Protein AF-A0A967V4C8-F1 (afdb_monomer_lite)

Radius of gyration: 11.61 Å; chains: 1; bounding box: 40×18×23 Å

pLDDT: mean 86.68, std 14.19, range [45.03, 96.31]

Foldseek 3Di:
DPPDPVDQQEAEQDDPDQVSQLVVQLVCLVVVRNAYEGEDQDPVSVVVCVVSVHHYDDDD

Secondary structure (DSSP, 8-state):
----GGG--EEEE--SSHHHHHHHHHHHHHTT-SEEEEE---HHHHHHHHHTTPEEE---

Structure (mmCIF, N/CA/C/O backbone):
data_AF-A0A967V4C8-F1
#
_entry.id   AF-A0A967V4C8-F1
#
loop_
_atom_site.group_PDB
_atom_site.id
_atom_site.type_symbol
_atom_site.label_atom_id
_atom_site.label_alt_id
_atom_site.label_comp_id
_atom_site.label_asym_id
_atom_site.label_entity_id
_atom_site.label_seq_id
_atom_site.pdbx_PDB_ins_code
_atom_site.Cartn_x
_atom_site.Cartn_y
_atom_site.Cartn_z
_atom_site.occupancy
_atom_site.B_iso_or_equiv
_atom_site.auth_seq_id
_atom_site.auth_comp_id
_atom_site.auth_asym_id
_atom_site.auth_atom_id
_atom_site.pdbx_PDB_model_num
ATOM 1 N N . GLY A 1 1 ? -28.253 3.477 -4.219 1.00 45.03 1 GLY A N 1
ATOM 2 C CA . GLY A 1 1 ? -27.553 3.040 -3.003 1.00 45.03 1 GLY A CA 1
ATOM 3 C C . GLY A 1 1 ? -26.164 3.607 -3.069 1.00 45.03 1 GLY A C 1
ATOM 4 O O . GLY A 1 1 ? -25.429 3.239 -3.972 1.00 45.03 1 GLY A O 1
ATOM 5 N N . GLN A 1 2 ? -25.860 4.578 -2.217 1.00 48.53 2 GLN A N 1
ATOM 6 C CA . GLN A 1 2 ? -24.505 5.093 -2.068 1.00 48.53 2 GLN A CA 1
ATOM 7 C C . GLN A 1 2 ? -23.727 3.994 -1.339 1.00 48.53 2 GLN A C 1
ATOM 9 O O . GLN A 1 2 ? -24.156 3.569 -0.268 1.00 48.53 2 GLN A O 1
ATOM 14 N N . VAL A 1 3 ? -22.688 3.440 -1.965 1.00 53.16 3 VAL A N 1
ATOM 15 C CA . VAL A 1 3 ? -21.808 2.473 -1.298 1.00 53.16 3 VAL A CA 1
ATOM 16 C C . VAL A 1 3 ? -21.126 3.252 -0.179 1.00 53.16 3 VAL A C 1
ATOM 18 O O . VAL A 1 3 ? -20.361 4.174 -0.454 1.00 53.16 3 VAL A O 1
ATOM 21 N N . GLY A 1 4 ? -21.538 2.982 1.059 1.00 51.00 4 GLY A N 1
ATOM 22 C CA . GLY A 1 4 ? -21.079 3.701 2.238 1.00 51.00 4 GLY A CA 1
ATOM 23 C C . GLY A 1 4 ? -19.576 3.530 2.391 1.00 51.00 4 GLY A C 1
ATOM 24 O O . GLY A 1 4 ? -19.078 2.409 2.437 1.00 51.00 4 GLY A O 1
ATOM 25 N N . LEU A 1 5 ? -18.868 4.654 2.465 1.00 54.69 5 LEU A N 1
ATOM 26 C CA . LEU A 1 5 ? -17.452 4.696 2.825 1.00 54.69 5 LEU A CA 1
ATOM 27 C C . LEU A 1 5 ? -17.224 4.180 4.261 1.00 54.69 5 LEU A C 1
ATOM 29 O O . LEU A 1 5 ? -16.105 3.832 4.609 1.00 54.69 5 LEU A O 1
ATOM 33 N N . ASP A 1 6 ? -18.292 4.078 5.059 1.00 57.16 6 ASP A N 1
ATOM 34 C CA . ASP A 1 6 ? -18.306 3.597 6.444 1.00 57.16 6 ASP A CA 1
ATOM 35 C C . ASP A 1 6 ? -17.927 2.119 6.634 1.00 57.16 6 ASP A C 1
ATOM 37 O O . ASP A 1 6 ? -17.787 1.681 7.770 1.00 57.16 6 ASP A O 1
ATOM 41 N N . ASN A 1 7 ? -17.764 1.335 5.561 1.00 58.81 7 ASN A N 1
ATOM 42 C CA . ASN A 1 7 ? -17.392 -0.081 5.673 1.00 58.81 7 ASN A CA 1
ATOM 43 C C . ASN A 1 7 ? -16.314 -0.491 4.657 1.00 58.81 7 ASN A C 1
ATOM 45 O O . ASN A 1 7 ? -16.399 -1.553 4.037 1.00 58.81 7 ASN A O 1
ATOM 49 N N . ILE A 1 8 ? -15.329 0.382 4.421 1.00 65.62 8 ILE A N 1
ATOM 50 C CA . ILE A 1 8 ? -14.140 0.010 3.647 1.00 65.62 8 ILE A CA 1
ATOM 51 C C . ILE A 1 8 ? -13.152 -0.680 4.584 1.00 65.62 8 ILE A C 1
ATOM 53 O O . ILE A 1 8 ? -12.387 -0.031 5.291 1.00 65.62 8 ILE A O 1
ATOM 57 N N . ASP A 1 9 ? -13.144 -2.007 4.539 1.00 77.00 9 ASP A N 1
ATOM 58 C CA . ASP A 1 9 ? -12.198 -2.819 5.311 1.00 77.00 9 ASP A CA 1
ATOM 59 C C . ASP A 1 9 ? -10.818 -2.885 4.624 1.00 77.00 9 ASP A C 1
ATOM 61 O O . ASP A 1 9 ? -9.780 -3.055 5.269 1.00 77.00 9 ASP A O 1
ATOM 65 N N . VAL A 1 10 ? -10.791 -2.752 3.287 1.00 86.19 10 VAL A N 1
ATOM 66 C CA . VAL A 1 10 ? -9.584 -2.936 2.470 1.00 86.19 10 VAL A CA 1
ATOM 67 C C . VAL A 1 10 ? -9.520 -1.963 1.289 1.00 86.19 10 VAL A C 1
ATOM 69 O O . VAL A 1 10 ? -10.478 -1.836 0.529 1.00 86.19 10 VAL A O 1
ATOM 72 N N . VAL A 1 11 ? -8.350 -1.360 1.062 1.00 90.81 11 VAL A N 1
ATOM 73 C CA . VAL A 1 11 ? -7.990 -0.663 -0.187 1.00 90.81 11 VAL A CA 1
ATOM 74 C C . VAL A 1 11 ? -6.887 -1.419 -0.918 1.00 90.81 11 VAL A C 1
ATOM 76 O O . VAL A 1 11 ? -5.916 -1.857 -0.305 1.00 90.81 11 VAL A O 1
ATOM 79 N N . ILE A 1 12 ? -7.021 -1.539 -2.242 1.00 92.62 12 ILE A N 1
ATOM 80 C CA . ILE A 1 12 ? -6.010 -2.122 -3.130 1.00 92.62 12 ILE A CA 1
ATOM 81 C C . ILE A 1 12 ? -5.686 -1.105 -4.228 1.00 92.62 12 ILE A C 1
ATOM 83 O O . ILE A 1 12 ? -6.553 -0.759 -5.030 1.00 92.62 12 ILE A O 1
ATOM 87 N N . ALA A 1 13 ? -4.442 -0.634 -4.264 1.00 93.38 13 ALA A N 1
ATOM 88 C CA . ALA A 1 13 ? -3.937 0.287 -5.273 1.00 93.38 13 ALA A CA 1
ATOM 89 C C . ALA A 1 13 ? -3.093 -0.479 -6.308 1.00 93.38 13 ALA A C 1
ATOM 91 O O . ALA A 1 13 ? -1.996 -0.951 -6.005 1.00 93.38 13 ALA A O 1
ATOM 92 N N . ALA A 1 14 ? -3.649 -0.646 -7.511 1.00 92.94 14 ALA A N 1
ATOM 93 C CA . ALA A 1 14 ? -3.128 -1.512 -8.575 1.00 92.94 14 ALA A CA 1
ATOM 94 C C . ALA A 1 14 ? -3.259 -0.870 -9.975 1.00 92.94 14 ALA A C 1
ATOM 96 O O . ALA A 1 14 ? -3.653 -1.513 -10.945 1.00 92.94 14 ALA A O 1
ATOM 97 N N . PHE A 1 15 ? -2.992 0.428 -10.065 1.00 90.25 15 PHE A N 1
ATOM 98 C CA . PHE A 1 15 ? -2.867 1.175 -11.312 1.00 90.25 15 PHE A CA 1
ATOM 99 C C . PHE A 1 15 ? -1.582 0.794 -12.060 1.00 90.25 15 PHE A C 1
ATOM 101 O O . PHE A 1 15 ? -0.616 0.329 -11.455 1.00 90.25 15 PHE A O 1
ATOM 108 N N . GLU A 1 16 ? -1.574 1.050 -13.373 1.00 88.50 16 GLU A N 1
ATOM 109 C CA . GLU A 1 16 ? -0.393 0.916 -14.243 1.00 88.50 16 GLU A CA 1
ATOM 110 C C . GLU A 1 16 ? 0.772 1.812 -13.797 1.00 88.50 16 GLU A C 1
ATOM 112 O O . GLU A 1 16 ? 1.933 1.442 -13.929 1.00 88.50 16 GLU A O 1
ATOM 117 N N . ASP A 1 17 ? 0.448 2.980 -13.239 1.00 91.56 17 ASP A N 1
ATOM 118 C CA . ASP A 1 17 ? 1.415 3.924 -12.704 1.00 91.56 17 ASP A CA 1
ATOM 119 C C . ASP A 1 17 ? 1.650 3.643 -11.215 1.00 91.56 17 ASP A C 1
ATOM 121 O O . ASP A 1 17 ? 0.768 3.833 -10.370 1.00 91.56 17 ASP A O 1
ATOM 125 N N . GLU A 1 18 ? 2.865 3.208 -10.892 1.00 92.19 18 GLU A N 1
ATOM 126 C CA . GLU A 1 18 ? 3.274 2.892 -9.523 1.00 92.19 18 GLU A CA 1
ATOM 127 C C . GLU A 1 18 ? 3.204 4.111 -8.591 1.00 92.19 18 GLU A C 1
ATOM 129 O O . GLU A 1 18 ? 2.853 3.976 -7.418 1.00 92.19 18 GLU A O 1
ATOM 134 N N . GLY A 1 19 ? 3.476 5.318 -9.098 1.00 94.31 19 GLY A N 1
ATOM 135 C CA . GLY A 1 19 ? 3.386 6.552 -8.316 1.00 94.31 19 GLY A CA 1
ATOM 136 C C . GLY A 1 19 ? 1.959 6.816 -7.834 1.00 94.31 19 GLY A C 1
ATOM 137 O O . GLY A 1 19 ? 1.742 7.196 -6.679 1.00 94.31 19 GLY A O 1
ATOM 138 N N . ARG A 1 20 ? 0.959 6.529 -8.674 1.00 95.62 20 ARG A N 1
ATOM 139 C CA . ARG A 1 20 ? -0.458 6.583 -8.281 1.00 95.62 20 ARG A CA 1
ATOM 140 C C . ARG A 1 20 ? -0.794 5.532 -7.230 1.00 95.62 20 ARG A C 1
ATOM 142 O O . ARG A 1 20 ? -1.577 5.838 -6.330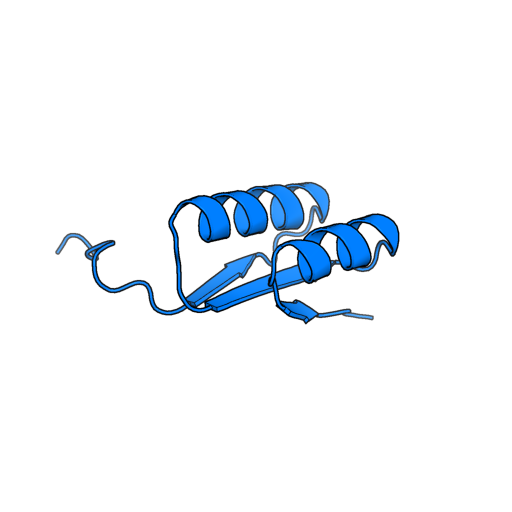 1.00 95.62 20 ARG A O 1
ATOM 149 N N . ASN A 1 21 ? -0.184 4.347 -7.294 1.00 94.88 21 ASN A N 1
ATOM 150 C CA . ASN A 1 21 ? -0.376 3.318 -6.269 1.00 94.88 21 ASN A CA 1
ATOM 151 C C . ASN A 1 21 ? 0.129 3.783 -4.906 1.00 94.88 21 ASN A C 1
ATOM 153 O O . ASN A 1 21 ? -0.585 3.653 -3.911 1.00 94.88 21 ASN A O 1
ATOM 157 N N . VAL A 1 22 ? 1.312 4.400 -4.876 1.00 95.69 22 VAL A N 1
ATOM 158 C CA . VA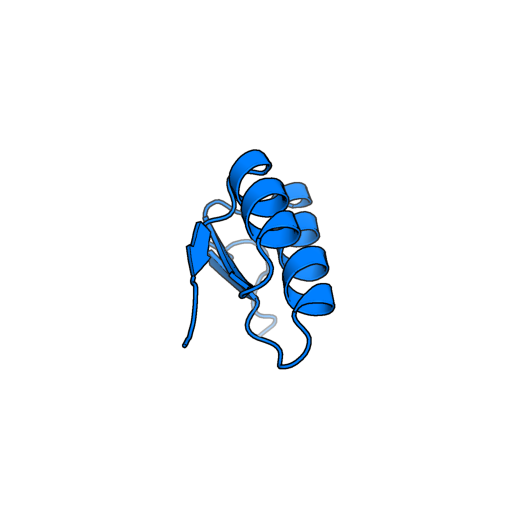L A 1 22 ? 1.891 4.962 -3.650 1.00 95.69 22 VAL A CA 1
ATOM 159 C C . VAL A 1 22 ? 0.987 6.044 -3.065 1.00 95.69 22 VAL A C 1
ATOM 161 O O . VAL A 1 22 ? 0.631 5.983 -1.888 1.00 95.69 22 VAL A O 1
ATOM 164 N N . ILE A 1 23 ? 0.568 7.013 -3.883 1.00 95.81 23 ILE A N 1
ATOM 165 C CA . ILE A 1 23 ? -0.265 8.131 -3.422 1.00 95.81 23 ILE A CA 1
ATOM 166 C C . ILE A 1 23 ? -1.607 7.624 -2.884 1.00 95.81 23 ILE A C 1
ATOM 168 O O . ILE A 1 23 ? -2.013 8.020 -1.791 1.00 95.81 23 ILE A O 1
ATOM 172 N N . ALA A 1 24 ? -2.278 6.726 -3.611 1.00 94.94 24 ALA A N 1
ATOM 173 C CA . ALA A 1 24 ? -3.561 6.172 -3.189 1.00 94.94 24 ALA A CA 1
ATOM 174 C C . ALA A 1 24 ? -3.440 5.384 -1.876 1.00 94.94 24 ALA A C 1
ATOM 176 O O . ALA A 1 24 ? -4.283 5.524 -0.990 1.00 94.94 24 ALA A O 1
ATOM 177 N N . ALA A 1 25 ? -2.373 4.599 -1.716 1.00 95.44 25 ALA A N 1
ATOM 178 C CA . ALA A 1 25 ? -2.154 3.817 -0.508 1.00 95.44 25 ALA A CA 1
ATOM 179 C C . ALA A 1 25 ? -1.842 4.691 0.717 1.00 95.44 25 ALA A C 1
ATOM 181 O O . ALA A 1 25 ? -2.387 4.463 1.797 1.00 95.44 25 ALA A O 1
ATOM 182 N N . LEU A 1 26 ? -1.026 5.734 0.553 1.00 95.31 26 LEU A N 1
ATOM 183 C CA . LEU A 1 26 ? -0.743 6.684 1.633 1.00 95.31 26 LEU A CA 1
ATOM 184 C C . LEU A 1 26 ? -1.983 7.498 2.019 1.00 95.31 26 LEU A C 1
ATOM 186 O O . LEU A 1 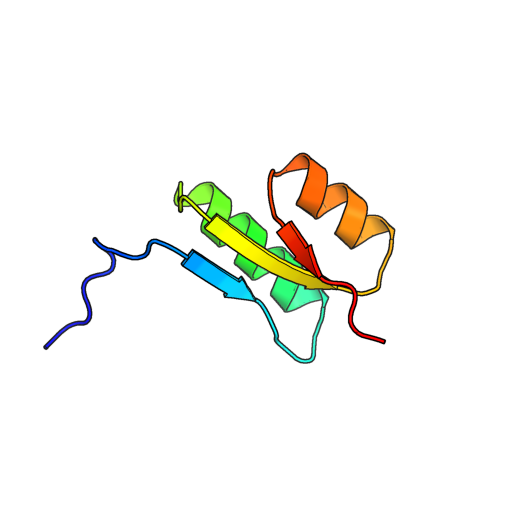26 ? -2.211 7.757 3.199 1.00 95.31 26 LEU A O 1
ATOM 190 N N . GLN A 1 27 ? -2.815 7.881 1.049 1.00 94.38 27 GLN A N 1
ATOM 191 C CA . GLN A 1 27 ? -4.100 8.527 1.331 1.00 94.38 27 GLN A CA 1
ATOM 192 C C . GLN A 1 27 ? -5.045 7.590 2.088 1.00 94.38 27 GLN A C 1
ATOM 194 O O . GLN A 1 27 ? -5.622 7.997 3.091 1.00 94.38 27 GLN A O 1
ATOM 199 N N . ALA A 1 28 ? -5.151 6.326 1.673 1.00 92.81 28 ALA A N 1
ATOM 200 C CA . ALA A 1 28 ? -5.956 5.325 2.370 1.00 92.81 28 ALA A CA 1
ATOM 201 C C . ALA A 1 28 ? -5.492 5.104 3.819 1.00 92.81 28 ALA A C 1
ATOM 203 O O . ALA A 1 28 ? -6.321 4.955 4.714 1.00 92.81 28 ALA A O 1
ATOM 204 N N . ARG A 1 29 ? -4.178 5.153 4.076 1.00 91.44 29 ARG A N 1
ATOM 205 C CA . ARG A 1 29 ? -3.639 5.098 5.443 1.00 91.44 29 ARG A CA 1
ATOM 206 C C . ARG A 1 29 ? -3.953 6.336 6.272 1.00 91.44 29 ARG A C 1
ATOM 208 O O . ARG A 1 29 ? -4.240 6.194 7.453 1.00 91.44 29 ARG A O 1
ATOM 215 N N . GLN A 1 30 ? -3.970 7.523 5.669 1.00 91.31 30 GLN A N 1
ATOM 216 C CA . GLN A 1 30 ? -4.416 8.742 6.356 1.00 91.31 30 GLN A CA 1
ATOM 217 C C . GLN A 1 30 ? -5.910 8.726 6.703 1.00 91.31 30 GLN A C 1
ATOM 219 O O . GLN A 1 30 ? -6.321 9.413 7.630 1.00 91.31 30 GLN A O 1
ATOM 224 N N . LEU A 1 31 ? -6.709 7.940 5.982 1.00 89.50 31 LEU A N 1
ATOM 225 C CA . LEU A 1 31 ? -8.122 7.704 6.283 1.00 89.50 31 LEU A CA 1
ATOM 226 C C . LEU A 1 31 ? -8.337 6.568 7.297 1.00 89.50 31 LEU A C 1
ATOM 228 O O . LEU A 1 31 ? -9.462 6.107 7.453 1.00 89.50 31 LEU A O 1
ATOM 232 N N . GLU A 1 32 ? -7.269 6.101 7.953 1.00 87.94 32 GLU A N 1
ATOM 233 C CA . GLU A 1 32 ? -7.301 5.070 8.999 1.00 87.94 32 GLU A CA 1
ATOM 234 C C . GLU A 1 32 ? -7.932 3.737 8.551 1.00 87.94 32 GLU A C 1
ATOM 236 O O . GLU A 1 32 ? -8.436 2.965 9.364 1.00 87.94 32 GLU A O 1
ATOM 241 N N . ILE A 1 33 ? -7.869 3.428 7.249 1.00 88.44 33 ILE A N 1
ATOM 242 C CA . ILE A 1 33 ? -8.382 2.165 6.704 1.00 88.44 33 ILE A CA 1
ATOM 243 C C . ILE A 1 33 ? -7.567 0.998 7.265 1.00 88.44 33 ILE A C 1
ATOM 245 O O . ILE A 1 33 ? -6.333 1.031 7.244 1.00 88.44 33 ILE A O 1
ATOM 249 N N . GLU A 1 34 ? -8.256 -0.053 7.720 1.00 87.25 34 GLU A N 1
ATOM 250 C CA . GLU A 1 34 ? -7.652 -1.198 8.411 1.00 87.25 34 GLU A CA 1
ATOM 251 C C . GLU A 1 34 ? -6.576 -1.875 7.549 1.00 87.25 34 GLU A C 1
ATOM 253 O O . GLU A 1 34 ? -5.424 -2.049 7.973 1.00 87.25 34 GLU A O 1
ATOM 258 N N . LYS A 1 35 ? -6.893 -2.174 6.286 1.00 91.62 35 LYS A N 1
ATOM 259 C CA . LYS A 1 35 ? -5.967 -2.854 5.379 1.00 91.62 35 LYS A CA 1
ATOM 260 C C . LYS A 1 35 ? -5.754 -2.078 4.086 1.00 91.62 35 LYS A C 1
ATOM 262 O O . LYS A 1 35 ? -6.682 -1.809 3.337 1.00 91.62 35 LYS A O 1
ATOM 267 N N . VAL A 1 36 ? -4.498 -1.777 3.776 1.00 96.00 36 VAL A N 1
ATOM 268 C CA . VAL A 1 36 ? -4.113 -1.125 2.521 1.00 96.00 36 VAL A CA 1
ATOM 269 C C . VAL A 1 36 ? -3.044 -1.965 1.838 1.00 96.00 36 VAL A C 1
ATOM 271 O O . VAL A 1 36 ? -2.056 -2.343 2.471 1.00 96.00 36 VAL A O 1
ATOM 274 N N . VAL A 1 37 ? -3.261 -2.257 0.558 1.00 95.56 37 VAL A N 1
ATOM 275 C CA . V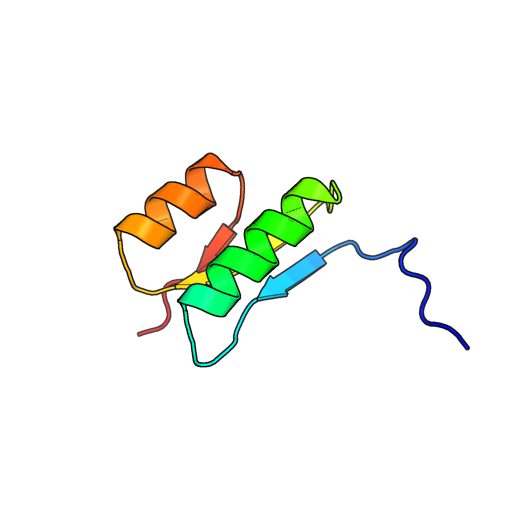AL A 1 37 ? -2.365 -3.024 -0.309 1.00 95.56 37 VAL A CA 1
ATOM 276 C C . VAL A 1 37 ? -1.984 -2.169 -1.513 1.00 95.56 37 VAL A C 1
ATOM 278 O O . VAL A 1 37 ? -2.850 -1.516 -2.096 1.00 95.56 37 VAL A O 1
ATOM 281 N N . ALA A 1 38 ? -0.717 -2.189 -1.914 1.00 96.31 38 ALA A N 1
ATOM 282 C CA . ALA A 1 38 ? -0.236 -1.482 -3.096 1.00 96.31 38 ALA A CA 1
ATOM 283 C C . ALA A 1 38 ? 0.689 -2.364 -3.936 1.00 96.31 38 ALA A C 1
ATOM 285 O O . ALA A 1 38 ? 1.528 -3.085 -3.392 1.00 96.31 38 ALA A O 1
ATOM 286 N N . ILE A 1 39 ? 0.543 -2.286 -5.258 1.00 95.00 39 ILE A N 1
ATOM 287 C CA . ILE A 1 39 ? 1.432 -2.963 -6.204 1.00 95.00 39 ILE A CA 1
ATOM 288 C C . ILE A 1 39 ? 2.520 -1.983 -6.640 1.00 95.00 39 ILE A C 1
ATOM 290 O O . ILE A 1 39 ? 2.229 -0.997 -7.320 1.00 95.00 39 ILE A O 1
ATOM 294 N N . VAL A 1 40 ? 3.759 -2.253 -6.233 1.00 93.94 40 VAL A N 1
ATOM 295 C CA . VAL A 1 40 ? 4.953 -1.511 -6.656 1.00 93.94 40 VAL A CA 1
ATOM 296 C C . VAL A 1 40 ? 6.129 -2.476 -6.811 1.00 93.94 40 VAL A C 1
ATOM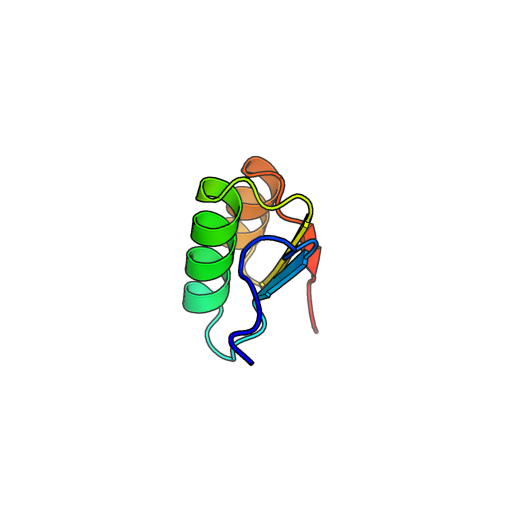 298 O O . VAL A 1 40 ? 6.236 -3.472 -6.096 1.00 93.94 40 VAL A O 1
ATOM 301 N N . GLN A 1 41 ? 7.013 -2.167 -7.748 1.00 91.31 41 GLN A N 1
ATOM 302 C CA . GLN A 1 41 ? 8.270 -2.859 -8.020 1.00 91.31 41 GLN A CA 1
ATOM 303 C C . GLN A 1 41 ? 9.471 -2.012 -7.583 1.00 91.31 41 GLN A C 1
ATOM 305 O O . GLN A 1 41 ? 10.525 -2.553 -7.238 1.00 91.31 41 GLN A O 1
ATOM 310 N N . ASN A 1 42 ? 9.328 -0.681 -7.561 1.00 92.38 42 ASN A N 1
ATOM 311 C CA . ASN A 1 42 ? 10.387 0.212 -7.102 1.00 92.38 42 ASN A CA 1
ATOM 312 C C . ASN A 1 42 ? 10.712 -0.011 -5.605 1.00 92.38 42 ASN A C 1
ATOM 314 O O . ASN A 1 42 ? 9.835 0.010 -4.735 1.00 92.38 42 ASN A O 1
ATOM 318 N N . HIS A 1 43 ? 11.999 -0.190 -5.298 1.00 93.19 43 HIS A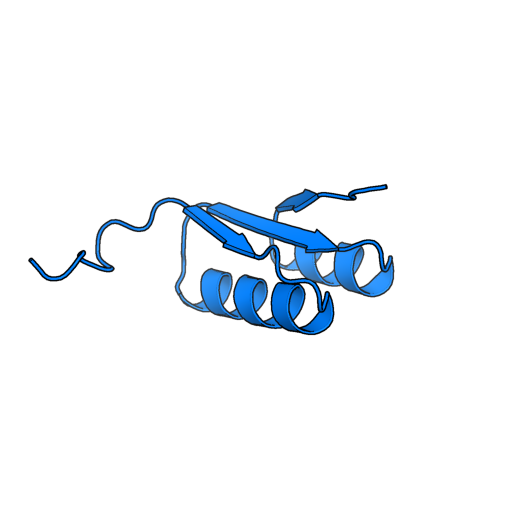 N 1
ATOM 319 C CA . HIS A 1 43 ? 12.483 -0.461 -3.944 1.00 93.19 43 HIS A CA 1
ATOM 320 C C . HIS A 1 43 ? 12.258 0.705 -2.965 1.00 93.19 43 HIS A C 1
ATOM 322 O O . HIS A 1 43 ? 11.877 0.473 -1.818 1.00 93.19 43 HIS A O 1
ATOM 328 N N . GLU A 1 44 ? 12.427 1.954 -3.408 1.00 94.06 44 GLU A N 1
ATOM 329 C CA . GLU A 1 44 ? 12.188 3.134 -2.566 1.00 94.06 44 GLU A CA 1
ATOM 330 C C . GLU A 1 44 ? 10.709 3.252 -2.186 1.00 94.06 44 GLU A C 1
ATOM 332 O O . GLU A 1 44 ? 10.375 3.542 -1.036 1.00 94.06 44 GLU A O 1
ATOM 337 N N . TYR A 1 45 ? 9.812 2.960 -3.132 1.00 94.69 45 TYR A N 1
ATOM 338 C CA . TYR A 1 45 ? 8.371 2.945 -2.882 1.00 94.69 45 TYR A CA 1
ATOM 339 C C . TYR A 1 45 ? 7.961 1.799 -1.968 1.00 94.69 45 TYR A C 1
ATOM 341 O O . TYR A 1 45 ? 7.136 2.003 -1.083 1.00 94.69 45 TYR A O 1
ATOM 349 N N . THR A 1 46 ? 8.576 0.627 -2.130 1.00 94.38 46 THR A N 1
ATOM 350 C CA . THR A 1 46 ? 8.364 -0.513 -1.230 1.00 94.38 46 THR A CA 1
ATOM 351 C C . THR A 1 46 ? 8.695 -0.122 0.208 1.00 94.38 46 THR A C 1
ATOM 353 O O . THR A 1 46 ? 7.839 -0.215 1.084 1.00 94.38 46 THR A O 1
ATOM 356 N N . GLN A 1 47 ? 9.896 0.418 0.434 1.00 94.81 47 GLN A N 1
ATOM 357 C CA . GLN A 1 47 ? 10.339 0.815 1.768 1.00 94.81 47 GLN A CA 1
ATOM 358 C C . GLN A 1 47 ? 9.434 1.899 2.377 1.00 94.81 47 GLN A C 1
ATOM 360 O O . GLN A 1 47 ? 9.061 1.804 3.546 1.00 94.81 47 GLN A O 1
ATOM 365 N N . LEU A 1 48 ? 9.053 2.915 1.594 1.00 95.38 48 LEU A N 1
ATOM 366 C CA . LEU A 1 48 ? 8.147 3.977 2.042 1.00 95.38 48 LEU A CA 1
ATOM 367 C C . LEU A 1 48 ? 6.781 3.421 2.465 1.00 95.38 48 LEU A C 1
ATOM 369 O O . LEU A 1 48 ? 6.229 3.819 3.492 1.00 95.38 48 LEU A O 1
ATOM 373 N N . LEU A 1 49 ? 6.219 2.516 1.670 1.00 95.56 49 LEU A N 1
ATOM 374 C CA . LEU A 1 49 ? 4.899 1.951 1.916 1.00 95.56 49 LEU A CA 1
ATOM 375 C C . LEU A 1 49 ? 4.896 1.023 3.135 1.00 95.56 49 LEU A C 1
ATOM 377 O O . LEU A 1 49 ? 4.012 1.151 3.986 1.00 95.56 49 LEU A O 1
ATOM 381 N N . GLU A 1 50 ? 5.913 0.178 3.291 1.00 94.19 50 GLU A N 1
ATOM 382 C CA . GLU A 1 50 ? 6.051 -0.687 4.468 1.00 94.19 50 GLU A CA 1
ATOM 383 C C . GLU A 1 50 ? 6.210 0.121 5.766 1.00 94.19 50 GLU A C 1
ATOM 385 O O . GLU A 1 50 ? 5.577 -0.201 6.774 1.00 94.19 50 GLU A O 1
ATOM 390 N N . GLN A 1 51 ? 6.961 1.231 5.738 1.00 95.75 51 GLN A N 1
ATOM 391 C CA . GLN A 1 51 ? 7.071 2.159 6.877 1.00 95.75 51 GLN A CA 1
ATOM 392 C C . GLN A 1 51 ? 5.719 2.763 7.289 1.00 95.75 51 GLN A C 1
ATOM 394 O O . GLN A 1 51 ? 5.505 3.061 8.462 1.00 95.75 51 GLN A O 1
ATOM 399 N N . ASN A 1 52 ? 4.792 2.910 6.340 1.00 93.81 52 ASN A N 1
ATOM 400 C CA . ASN A 1 52 ? 3.436 3.412 6.569 1.00 93.81 52 ASN A CA 1
ATOM 401 C C . ASN A 1 52 ? 2.415 2.275 6.772 1.00 93.81 52 ASN A C 1
ATOM 403 O O . ASN A 1 52 ? 1.211 2.469 6.593 1.00 93.81 52 ASN A O 1
ATOM 407 N N . SER A 1 53 ? 2.880 1.079 7.153 1.00 94.12 53 SER A N 1
ATOM 408 C CA . SER A 1 53 ? 2.050 -0.111 7.390 1.00 94.12 53 SER A CA 1
ATOM 409 C C . SER A 1 53 ? 1.232 -0.560 6.172 1.00 94.12 53 SER A C 1
ATOM 411 O O . SER A 1 53 ? 0.201 -1.211 6.322 1.00 94.12 53 SER A O 1
ATOM 413 N N . VAL A 1 54 ? 1.634 -0.217 4.949 1.00 95.31 54 VAL A N 1
ATOM 414 C CA . VAL A 1 54 ? 0.984 -0.691 3.718 1.00 95.31 54 VAL A CA 1
ATOM 415 C C . VAL A 1 54 ? 1.587 -2.032 3.314 1.00 95.31 54 VAL A C 1
ATOM 417 O O . VAL A 1 54 ? 2.801 -2.203 3.313 1.00 95.31 54 VAL A O 1
ATOM 420 N N . VAL A 1 55 ? 0.733 -2.985 2.942 1.00 95.12 55 VAL A N 1
ATOM 421 C CA . VAL A 1 55 ? 1.181 -4.266 2.389 1.00 95.12 55 VAL A CA 1
ATOM 422 C C . VAL A 1 55 ? 1.609 -4.050 0.942 1.00 95.12 55 VAL A C 1
ATOM 424 O O . VAL A 1 55 ? 0.801 -3.641 0.107 1.00 95.12 55 VAL A O 1
ATOM 427 N N . VAL A 1 56 ? 2.866 -4.348 0.633 1.00 94.94 56 VAL A N 1
ATOM 428 C CA . VAL A 1 56 ? 3.395 -4.236 -0.727 1.00 94.94 56 VAL A CA 1
ATOM 429 C C . VAL A 1 56 ? 3.327 -5.586 -1.431 1.00 94.94 56 VAL A C 1
ATOM 431 O O . VAL A 1 56 ? 3.699 -6.617 -0.869 1.00 94.94 56 VAL A O 1
ATOM 434 N N . VAL A 1 57 ? 2.853 -5.580 -2.674 1.00 93.44 57 VAL A N 1
ATOM 435 C CA . VAL A 1 57 ? 2.902 -6.733 -3.575 1.00 93.44 57 VAL A CA 1
ATOM 436 C C . VAL A 1 57 ? 3.845 -6.400 -4.720 1.00 93.44 57 VAL A C 1
ATOM 438 O O . VAL A 1 57 ? 3.589 -5.479 -5.492 1.00 93.44 57 VAL A O 1
ATOM 441 N N . ASN A 1 58 ? 4.918 -7.175 -4.838 1.00 84.38 58 ASN A N 1
ATOM 442 C CA . ASN A 1 58 ? 5.794 -7.120 -5.996 1.00 84.38 58 ASN A CA 1
ATOM 443 C C . ASN A 1 58 ? 5.208 -8.033 -7.085 1.00 84.38 58 ASN A C 1
ATOM 445 O O . ASN A 1 58 ? 5.108 -9.247 -6.888 1.00 84.38 58 ASN A O 1
ATOM 449 N N . ALA A 1 59 ? 4.755 -7.437 -8.186 1.00 69.31 59 ALA A N 1
ATOM 450 C CA . ALA A 1 59 ? 4.299 -8.166 -9.361 1.00 69.31 59 ALA A CA 1
ATOM 451 C C . ALA A 1 59 ? 5.454 -8.217 -10.382 1.00 69.31 59 ALA A C 1
ATOM 453 O O . ALA A 1 59 ? 6.004 -7.156 -10.673 1.00 69.31 59 ALA A O 1
ATOM 454 N N . PRO A 1 60 ? 5.837 -9.411 -10.874 1.00 61.78 60 PRO A N 1
ATOM 455 C CA . PRO A 1 60 ? 6.908 -9.578 -11.858 1.00 61.78 60 PRO A CA 1
ATOM 456 C C . PRO A 1 60 ? 6.554 -9.042 -13.251 1.00 61.78 60 PRO A C 1
ATOM 458 O O . PRO A 1 60 ? 5.345 -8.887 -13.547 1.00 61.78 60 PRO A O 1
#

Sequence (60 aa):
GQVGLDNIDVVIAAFEDEGRNVIAALQARQLEIEKVVAIVQNHEYTQLLEQNSVVVVNAP